Protein AF-A0A844ZZW1-F1 (afdb_monomer)

Mean predicted aligned error: 10.36 Å

Sequence (117 aa):
MEALLEGQHEVLTAKAVELALDGDTTALRLCLDRLAPPKKDSPLSLDLPLVRSAKDAVDASSMVLAAVSAGEITPDEAGRVMALLSAHNEIIEAGDHETRIAELEKRLEEQRSRRGA

pLDDT: mean 88.74, std 11.74, range [49.28, 98.38]

Radius of gyration: 27.54 Å; Cα contacts (8 Å, |Δi|>4): 54; chains: 1; bounding box: 59×50×73 Å

Secondary structure (DSSP, 8-state):
-HHHHTTTHHHHHHHHHHHHHTT-HHHHHHHHHHHS--SSSPPP---PPP--SHHHHHHHHHHHHHHHHHTSS-HHHHHHHHHHHHHHHHHHHHHHHHHHHHHHHHHHHHHHHHHH-

Foldseek 3Di:
DVVVCVPCVVVVLVVLVVCVVVPPPVSVVVVCCVPPNDPPDDDDDDPQDDDQAPVSLVVRLVSLVVCCVVVVDPPVVSVVVNVVSVVVNVVNVVVVVVVVVVVVVVVVVVVVVVVVD

Structure (mmCIF, N/CA/C/O backbone):
data_AF-A0A844ZZW1-F1
#
_entry.id   AF-A0A844ZZW1-F1
#
loop_
_atom_site.group_PDB
_atom_site.id
_atom_site.type_symbol
_atom_site.label_atom_id
_atom_site.label_alt_id
_atom_site.label_comp_id
_atom_site.label_asym_id
_atom_site.label_entity_id
_atom_site.label_seq_id
_atom_site.pdbx_PDB_ins_code
_atom_site.Cartn_x
_atom_site.Cartn_y
_atom_site.Cartn_z
_atom_site.occupancy
_atom_site.B_iso_or_equiv
_atom_site.auth_seq_id
_atom_site.auth_comp_id
_atom_site.auth_asym_id
_atom_site.auth_atom_id
_atom_site.pdbx_PDB_model_num
ATOM 1 N N . MET A 1 1 ? 15.027 36.194 -9.979 1.00 49.28 1 MET A N 1
ATOM 2 C CA . MET A 1 1 ? 15.551 34.984 -10.651 1.00 49.28 1 MET A CA 1
ATOM 3 C C . MET A 1 1 ? 14.503 34.411 -11.595 1.00 49.28 1 MET A C 1
ATOM 5 O O . MET A 1 1 ? 14.824 34.199 -12.752 1.00 49.28 1 MET A O 1
ATOM 9 N N . GLU A 1 2 ? 13.247 34.282 -11.155 1.00 52.53 2 GLU A N 1
ATOM 10 C CA . GLU A 1 2 ? 12.117 33.809 -11.980 1.00 52.53 2 GLU A CA 1
ATOM 11 C C . GLU A 1 2 ? 11.834 34.692 -13.211 1.00 52.53 2 GLU A C 1
ATOM 13 O O . GLU A 1 2 ? 11.740 34.174 -14.317 1.00 52.53 2 GLU A O 1
ATOM 18 N N . ALA A 1 3 ? 11.862 36.023 -13.073 1.00 58.75 3 ALA A N 1
ATOM 19 C CA . ALA A 1 3 ? 11.640 36.952 -14.194 1.00 58.75 3 ALA A CA 1
ATOM 20 C C . ALA A 1 3 ? 12.723 36.923 -15.303 1.00 58.75 3 ALA A C 1
ATOM 22 O O . ALA A 1 3 ? 12.503 37.458 -16.383 1.00 58.75 3 ALA A O 1
ATOM 23 N N . LEU A 1 4 ? 13.904 36.331 -15.055 1.00 61.06 4 LEU A N 1
ATOM 24 C CA . LEU A 1 4 ? 14.971 36.211 -16.067 1.00 61.06 4 LEU A CA 1
ATOM 25 C C . LEU A 1 4 ? 14.796 34.960 -16.949 1.00 61.06 4 LEU A C 1
ATOM 27 O O . LEU A 1 4 ? 15.363 34.882 -18.037 1.00 61.06 4 LEU A O 1
ATOM 31 N N . LEU A 1 5 ? 14.041 33.978 -16.449 1.00 60.97 5 LEU A N 1
ATOM 32 C CA . LEU A 1 5 ? 13.818 32.667 -17.065 1.00 60.97 5 LEU A CA 1
ATOM 33 C C . LEU A 1 5 ? 12.462 32.584 -17.779 1.00 60.97 5 LEU A C 1
ATOM 35 O O . LEU A 1 5 ? 12.212 31.654 -18.547 1.00 60.97 5 LEU A O 1
ATOM 39 N N . GLU A 1 6 ? 11.590 33.564 -17.555 1.00 59.62 6 GLU A N 1
ATOM 40 C CA . GLU A 1 6 ? 10.295 33.675 -18.213 1.00 59.62 6 GLU A CA 1
ATOM 41 C C . GLU A 1 6 ? 10.489 33.813 -19.735 1.00 59.62 6 GLU A C 1
ATOM 43 O O . GLU A 1 6 ? 11.223 34.672 -20.218 1.00 59.62 6 GLU A O 1
ATOM 48 N N . GLY A 1 7 ? 9.920 32.879 -20.502 1.00 71.00 7 GLY A N 1
ATOM 49 C CA . GLY A 1 7 ? 10.098 32.795 -21.960 1.00 71.00 7 GLY A CA 1
ATOM 50 C C . GLY A 1 7 ? 11.409 32.163 -22.463 1.00 71.00 7 GLY A C 1
ATOM 51 O O . GLY A 1 7 ? 11.487 31.826 -23.639 1.00 71.00 7 GLY A O 1
ATOM 52 N N . GLN A 1 8 ? 12.416 31.915 -21.613 1.00 80.44 8 GLN A N 1
ATOM 53 C CA . GLN A 1 8 ? 13.669 31.254 -22.040 1.00 80.44 8 GLN A CA 1
ATOM 54 C C . GLN A 1 8 ? 13.617 29.720 -22.000 1.00 80.44 8 GLN A C 1
ATOM 56 O O . GLN A 1 8 ? 14.570 29.053 -22.401 1.00 80.44 8 GLN A O 1
ATOM 61 N N . HIS A 1 9 ? 12.507 29.148 -21.534 1.00 77.94 9 HIS A N 1
ATOM 62 C CA . HIS A 1 9 ? 12.340 27.707 -21.343 1.00 77.94 9 HIS A CA 1
ATOM 63 C C . HIS A 1 9 ? 12.609 26.902 -22.619 1.00 77.94 9 HIS A C 1
ATOM 65 O O . HIS A 1 9 ? 13.357 25.927 -22.579 1.00 77.94 9 HIS A O 1
ATOM 71 N N . GLU A 1 10 ? 12.051 27.321 -23.754 1.00 80.88 10 GLU A N 1
ATOM 72 C CA . GLU A 1 10 ? 12.240 26.630 -25.034 1.00 80.88 10 GLU A CA 1
ATOM 73 C C . GLU A 1 10 ? 13.693 26.713 -25.517 1.00 80.88 10 GLU A C 1
ATOM 75 O O . GLU A 1 10 ? 14.266 25.703 -25.922 1.00 80.88 10 GLU A O 1
ATOM 80 N N . VAL A 1 11 ? 14.320 27.888 -25.400 1.00 88.44 11 VAL A N 1
ATOM 81 C CA . VAL A 1 11 ? 15.707 28.122 -25.838 1.00 88.44 11 VAL A CA 1
ATOM 82 C C . VAL A 1 11 ? 16.698 27.317 -24.997 1.00 88.44 11 VAL A C 1
ATOM 84 O O . VAL A 1 11 ? 17.585 26.659 -25.539 1.00 88.44 11 VAL A O 1
ATOM 87 N N . LEU A 1 12 ? 16.529 27.318 -23.673 1.00 88.19 12 LEU A N 1
ATOM 88 C CA . LEU 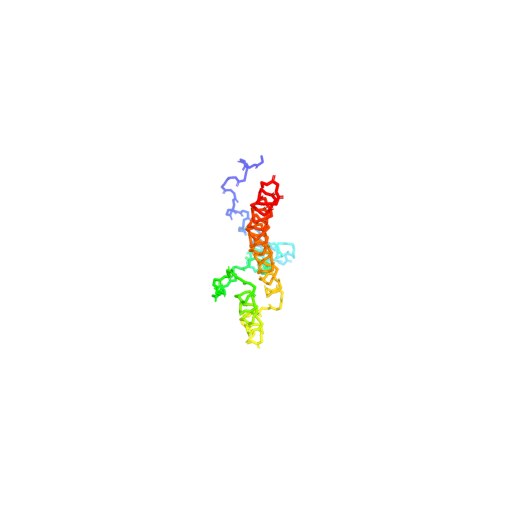A 1 12 ? 17.371 26.542 -22.762 1.00 88.19 12 LEU A CA 1
ATOM 89 C C . LEU A 1 12 ? 17.172 25.035 -22.957 1.00 88.19 12 LEU A C 1
ATOM 91 O O . LEU A 1 12 ? 18.146 24.285 -22.933 1.00 88.19 12 LEU A O 1
ATOM 95 N N . THR A 1 13 ? 15.934 24.596 -23.208 1.00 85.88 13 THR A N 1
ATOM 96 C CA . THR A 1 13 ? 15.632 23.186 -23.497 1.00 85.88 13 THR A CA 1
ATOM 97 C C . THR A 1 13 ? 16.288 22.745 -24.803 1.00 85.88 13 THR A C 1
ATOM 99 O O . THR A 1 13 ? 16.963 21.719 -24.825 1.00 85.88 13 THR A O 1
ATOM 102 N N . ALA A 1 14 ? 16.162 23.534 -25.874 1.00 89.12 14 ALA A N 1
ATOM 103 C CA . ALA A 1 14 ? 16.804 23.239 -27.152 1.00 89.12 14 ALA A CA 1
ATOM 104 C C . ALA A 1 14 ? 18.332 23.164 -27.012 1.00 89.12 14 ALA A C 1
ATOM 106 O O . ALA A 1 14 ? 18.949 22.228 -27.522 1.00 89.12 14 ALA A O 1
ATOM 107 N N . LYS A 1 15 ? 18.940 24.092 -26.257 1.00 92.31 15 LYS A N 1
ATOM 108 C CA . LYS A 1 15 ? 20.390 24.085 -26.044 1.00 92.31 15 LYS A CA 1
ATOM 109 C C . LYS A 1 15 ? 20.863 22.885 -25.223 1.00 92.31 15 LYS A C 1
ATOM 111 O O . LYS A 1 15 ? 21.909 22.319 -25.526 1.00 92.31 15 LYS A O 1
ATOM 116 N N . ALA A 1 16 ? 20.101 22.479 -24.209 1.00 90.25 16 ALA A N 1
ATOM 117 C CA . ALA A 1 16 ? 20.404 21.281 -23.430 1.00 90.25 16 ALA A CA 1
ATOM 118 C C . ALA A 1 16 ? 20.353 20.010 -24.294 1.00 90.25 16 ALA A C 1
ATOM 120 O O . ALA A 1 16 ? 21.228 19.157 -24.168 1.00 90.25 16 ALA A O 1
ATOM 121 N N . VAL A 1 17 ? 19.381 19.905 -25.209 1.00 91.62 17 VAL A N 1
ATOM 122 C CA . VAL A 1 17 ? 19.282 18.776 -26.150 1.00 91.62 17 VAL A CA 1
ATOM 123 C C . VAL A 1 17 ? 20.465 18.747 -27.118 1.00 91.62 17 VAL A C 1
ATOM 125 O O . VAL A 1 17 ? 21.042 17.684 -27.320 1.00 91.62 17 VAL A O 1
ATOM 128 N N . GLU A 1 18 ? 20.857 19.889 -27.685 1.00 95.12 18 GLU A N 1
ATOM 129 C CA . GLU A 1 18 ? 22.031 19.990 -28.568 1.00 95.12 18 GLU A CA 1
ATOM 130 C C . GLU A 1 18 ? 23.302 19.492 -27.864 1.00 95.12 18 GLU A C 1
ATOM 132 O O . GLU A 1 18 ? 23.963 18.582 -28.354 1.00 95.12 18 GLU A O 1
ATOM 137 N N . LEU A 1 19 ? 23.588 20.015 -26.667 1.00 94.81 19 LEU A N 1
ATOM 138 C CA . LEU A 1 19 ? 24.753 19.606 -25.876 1.00 94.81 19 LEU A CA 1
ATOM 139 C C . LEU A 1 19 ? 24.722 18.111 -25.534 1.00 94.81 19 LEU A C 1
ATOM 141 O O . LEU A 1 19 ? 25.753 17.441 -25.579 1.00 94.81 19 LEU A O 1
ATOM 145 N N . ALA A 1 20 ? 23.541 17.575 -25.216 1.00 93.25 20 ALA A N 1
ATOM 146 C CA . ALA A 1 20 ? 23.371 16.153 -24.951 1.00 93.25 20 ALA A CA 1
ATOM 147 C C . ALA A 1 20 ? 23.688 15.294 -26.189 1.00 93.25 20 ALA A C 1
ATOM 1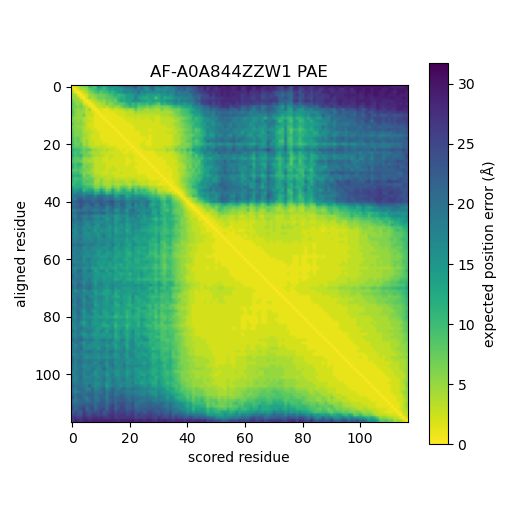49 O O . ALA A 1 20 ? 24.372 14.276 -26.073 1.00 93.25 20 ALA A O 1
ATOM 150 N N . LEU A 1 21 ? 23.224 15.705 -27.373 1.00 94.12 21 LEU A N 1
ATOM 151 C CA . LEU A 1 21 ? 23.493 15.009 -28.635 1.00 94.12 21 LEU A CA 1
ATOM 152 C C . LEU A 1 21 ? 24.971 15.085 -29.046 1.00 94.12 21 LEU A C 1
ATOM 154 O O . LEU A 1 21 ? 25.483 14.123 -29.617 1.00 94.12 21 LEU A O 1
ATOM 158 N N . ASP A 1 22 ? 25.666 16.163 -28.680 1.00 96.25 22 ASP A N 1
ATOM 159 C CA . ASP A 1 22 ? 27.114 16.329 -28.870 1.00 96.25 22 ASP A CA 1
ATOM 160 C C . ASP A 1 22 ? 27.964 15.555 -27.839 1.00 96.25 22 ASP A C 1
ATOM 162 O O . ASP A 1 22 ? 29.197 15.590 -27.879 1.00 96.25 22 ASP A O 1
ATOM 166 N N . GLY A 1 23 ? 27.327 14.809 -26.929 1.00 91.94 23 GLY A N 1
ATOM 167 C CA . GLY A 1 23 ? 27.994 13.899 -25.996 1.00 91.94 23 GLY A CA 1
ATOM 168 C C . GLY A 1 23 ? 28.269 14.475 -24.607 1.00 91.94 23 GLY A C 1
ATOM 169 O O . GLY A 1 23 ? 28.986 13.846 -23.823 1.00 91.94 23 GLY A O 1
ATOM 170 N N . ASP A 1 24 ? 2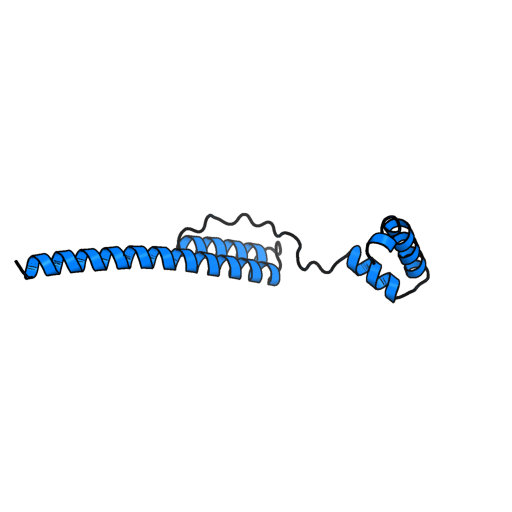7.695 15.630 -24.254 1.00 96.94 24 ASP A N 1
ATOM 171 C CA . ASP A 1 24 ? 27.734 16.122 -22.876 1.00 96.94 24 ASP A CA 1
ATOM 172 C C . ASP A 1 24 ? 26.919 15.188 -21.967 1.00 96.94 24 ASP A C 1
ATOM 174 O O . ASP A 1 24 ? 25.686 15.151 -21.981 1.00 96.94 24 ASP A O 1
ATOM 178 N N . THR A 1 25 ? 27.628 14.420 -21.141 1.00 93.62 25 THR A N 1
ATOM 179 C CA . THR A 1 25 ? 27.033 13.437 -20.223 1.00 93.62 25 THR A CA 1
ATOM 180 C C . THR A 1 25 ? 26.162 14.069 -19.134 1.00 93.62 25 THR A C 1
ATOM 182 O O . THR A 1 25 ? 25.225 13.429 -18.650 1.00 93.62 25 THR A O 1
ATOM 185 N N . THR A 1 26 ? 26.418 15.327 -18.763 1.00 93.94 26 THR A N 1
ATOM 186 C CA . THR A 1 26 ? 25.592 16.064 -17.800 1.00 93.94 26 THR A CA 1
ATOM 187 C C . THR A 1 26 ? 24.273 16.466 -18.439 1.00 93.94 26 THR A C 1
ATOM 189 O O . THR A 1 26 ? 23.219 16.235 -17.841 1.00 93.94 26 THR A O 1
ATOM 192 N N . ALA A 1 27 ? 24.320 17.00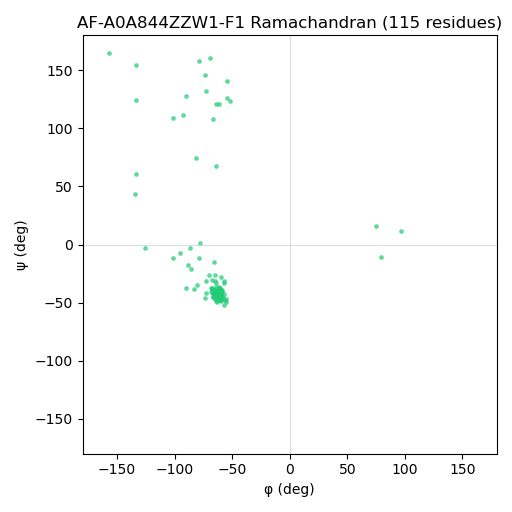7 -19.658 1.00 92.94 27 ALA A N 1
ATOM 193 C CA . ALA A 1 27 ? 23.127 17.345 -20.426 1.00 92.94 27 ALA A CA 1
ATOM 194 C C . ALA A 1 27 ? 22.299 16.089 -20.759 1.00 92.94 27 ALA A C 1
ATOM 196 O O . ALA A 1 27 ? 21.087 16.086 -20.547 1.00 92.94 27 ALA A O 1
ATOM 197 N N . LEU A 1 28 ? 22.951 14.988 -21.159 1.00 90.69 28 LEU A N 1
ATOM 198 C CA . LEU A 1 28 ? 22.311 13.684 -21.380 1.00 90.69 28 LEU A CA 1
ATOM 199 C C . LEU A 1 28 ? 21.556 13.197 -20.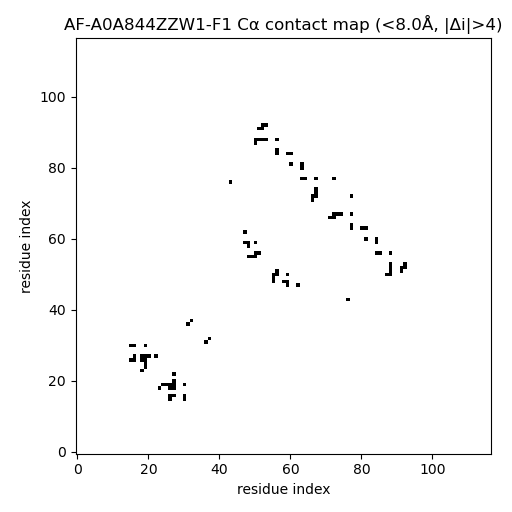145 1.00 90.69 28 LEU A C 1
ATOM 201 O O . LEU A 1 28 ? 20.390 12.823 -20.253 1.00 90.69 28 LEU A O 1
ATOM 205 N N . ARG A 1 29 ? 22.189 13.226 -18.966 1.00 88.44 29 ARG A N 1
ATOM 206 C CA . ARG A 1 29 ? 21.534 12.830 -17.712 1.00 88.44 29 ARG A CA 1
ATOM 207 C C . ARG A 1 29 ? 20.309 13.698 -17.419 1.00 88.44 29 ARG A C 1
ATOM 209 O O . ARG A 1 29 ? 19.258 13.155 -17.114 1.00 88.44 29 ARG A O 1
ATOM 216 N N . LEU A 1 30 ? 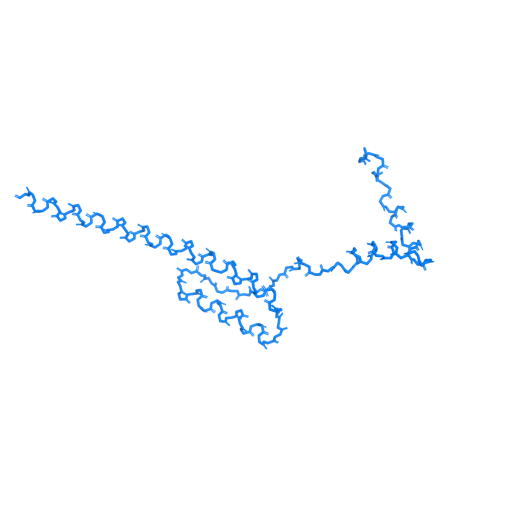20.424 15.017 -17.578 1.00 87.75 30 LEU A N 1
ATOM 217 C CA . LEU A 1 30 ? 19.316 15.965 -17.393 1.00 87.75 30 LEU A CA 1
ATOM 218 C C . LEU A 1 30 ? 18.136 15.674 -18.332 1.00 87.75 30 LEU A C 1
ATOM 220 O O . LEU A 1 30 ? 16.982 15.672 -17.902 1.00 87.75 30 LEU A O 1
ATOM 224 N N . CYS A 1 31 ? 18.417 15.395 -19.607 1.00 87.56 31 CYS A N 1
ATOM 225 C CA . CYS A 1 31 ? 17.400 15.011 -20.581 1.00 87.56 31 CYS A CA 1
ATOM 226 C C . CYS A 1 31 ? 16.758 13.658 -20.232 1.00 87.56 31 CYS A C 1
ATOM 228 O O . CYS A 1 31 ? 15.534 13.542 -20.280 1.00 87.56 31 CYS A O 1
ATOM 230 N N . LEU A 1 32 ? 17.548 12.651 -19.847 1.00 85.75 32 LEU A N 1
ATOM 231 C CA . LEU A 1 32 ? 17.050 11.322 -19.473 1.00 85.75 32 LEU A CA 1
ATOM 232 C C . LEU A 1 32 ? 16.210 11.351 -18.193 1.00 85.75 32 LEU A C 1
ATOM 234 O O . LEU A 1 32 ? 15.139 10.753 -18.176 1.00 85.75 32 LEU A O 1
ATOM 238 N N . ASP A 1 33 ? 16.620 12.107 -17.176 1.00 83.88 33 ASP A N 1
ATOM 239 C CA . ASP A 1 33 ? 15.849 12.291 -15.941 1.00 83.88 33 ASP A CA 1
ATOM 240 C C . ASP A 1 33 ? 14.470 12.919 -16.215 1.00 83.88 33 ASP A C 1
ATOM 242 O O . ASP A 1 33 ? 13.519 12.680 -15.472 1.00 83.88 33 ASP A O 1
ATOM 246 N N . ARG A 1 34 ? 14.328 13.708 -17.292 1.00 80.31 34 ARG A N 1
ATOM 247 C CA . ARG A 1 34 ? 13.052 14.328 -17.683 1.00 80.31 34 ARG A CA 1
ATOM 248 C C . ARG A 1 34 ? 12.209 13.465 -18.624 1.00 80.31 34 ARG A C 1
ATOM 250 O O . ARG A 1 34 ? 10.985 13.484 -18.500 1.00 80.31 34 ARG A O 1
ATOM 257 N N . LEU A 1 35 ? 12.844 12.757 -19.560 1.00 77.81 35 LEU A N 1
ATOM 258 C CA . LEU A 1 35 ? 12.191 11.931 -20.588 1.00 77.81 35 LEU A CA 1
ATOM 259 C C . LEU A 1 35 ? 11.816 10.536 -20.078 1.00 77.81 35 LEU A C 1
ATOM 261 O O . LEU A 1 35 ? 10.763 10.009 -20.424 1.00 77.81 35 LEU A O 1
ATOM 265 N N . ALA A 1 36 ? 12.679 9.945 -19.259 1.00 72.19 36 ALA A N 1
ATOM 266 C CA . ALA A 1 36 ? 12.510 8.6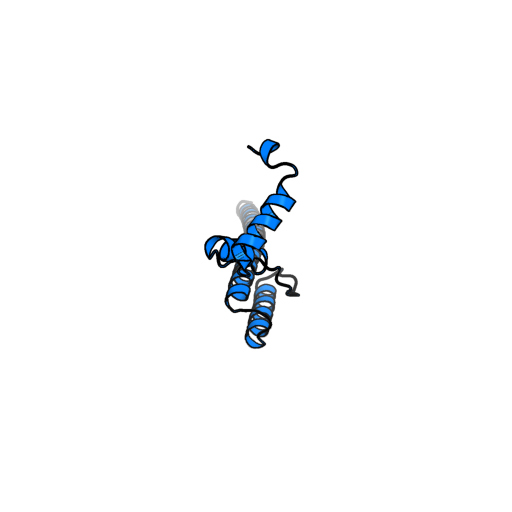37 -18.647 1.00 72.19 36 ALA A CA 1
ATOM 267 C C . ALA A 1 36 ? 12.850 8.732 -17.151 1.00 72.19 36 ALA A C 1
ATOM 269 O O . ALA A 1 36 ? 13.788 8.071 -16.694 1.00 72.19 36 ALA A O 1
ATOM 270 N N . PRO A 1 37 ? 12.114 9.564 -16.380 1.00 67.12 37 PRO A N 1
ATOM 271 C CA . PRO A 1 37 ? 12.336 9.651 -14.948 1.00 67.12 37 PRO A CA 1
ATOM 272 C C . PRO A 1 37 ? 12.243 8.246 -14.346 1.00 67.12 37 PRO A C 1
ATOM 274 O O . PRO A 1 37 ? 11.371 7.465 -14.753 1.00 67.12 37 PRO A O 1
ATOM 277 N N . PRO A 1 38 ? 13.095 7.900 -13.365 1.00 64.62 38 PRO A N 1
ATOM 278 C CA . PRO A 1 38 ? 12.891 6.680 -12.601 1.00 64.62 38 PRO A CA 1
ATOM 279 C C . PRO A 1 38 ? 11.453 6.699 -12.074 1.00 64.62 38 PRO A C 1
ATOM 281 O O . PRO A 1 38 ? 11.055 7.677 -11.439 1.00 64.62 38 PRO A O 1
ATOM 284 N N . LYS A 1 39 ? 10.671 5.658 -12.400 1.00 64.06 39 LYS A N 1
ATOM 285 C CA . LYS A 1 39 ? 9.238 5.514 -12.083 1.00 64.06 39 LYS A CA 1
ATOM 286 C C . LYS A 1 39 ? 9.009 5.437 -10.568 1.00 64.06 39 LYS A C 1
ATOM 288 O O . LYS A 1 39 ? 8.661 4.389 -10.041 1.00 64.06 39 LYS A O 1
ATOM 293 N N . LYS A 1 40 ? 9.254 6.527 -9.851 1.00 58.25 40 LYS A N 1
ATOM 294 C CA . LYS A 1 40 ? 9.050 6.593 -8.405 1.00 58.25 40 LYS A CA 1
ATOM 295 C C . LYS A 1 40 ? 7.580 6.837 -8.067 1.00 58.25 40 LYS A C 1
ATOM 297 O O . LYS A 1 40 ? 7.088 6.215 -7.141 1.00 58.25 40 LYS A O 1
ATOM 302 N N . ASP A 1 41 ? 6.875 7.617 -8.889 1.00 62.06 41 ASP A N 1
ATOM 303 C CA . ASP A 1 41 ? 5.498 8.062 -8.618 1.00 62.06 41 ASP A CA 1
ATOM 304 C C . ASP A 1 41 ? 4.570 7.912 -9.836 1.00 62.06 41 ASP A C 1
ATOM 306 O O . ASP A 1 41 ? 3.809 8.815 -10.183 1.00 62.06 41 ASP A O 1
ATOM 310 N N . SER A 1 42 ? 4.643 6.786 -10.553 1.00 67.06 42 SER A N 1
ATOM 311 C CA . SER A 1 42 ? 3.592 6.488 -11.536 1.00 67.06 42 SER A CA 1
ATOM 312 C C . SER A 1 42 ? 2.309 6.087 -10.796 1.00 67.06 42 SER A C 1
ATOM 314 O O . SER A 1 42 ? 2.392 5.247 -9.898 1.00 67.06 42 SER A O 1
ATOM 316 N N . PRO A 1 43 ? 1.137 6.656 -11.144 1.00 71.81 43 PRO A N 1
ATOM 317 C CA . PRO A 1 43 ? -0.130 6.227 -10.569 1.00 71.81 43 PRO A CA 1
ATOM 318 C C . PRO A 1 43 ? -0.322 4.723 -10.758 1.00 71.81 43 PRO A C 1
ATOM 320 O O . PRO A 1 43 ? -0.236 4.213 -11.876 1.00 71.81 43 PRO A O 1
ATOM 323 N 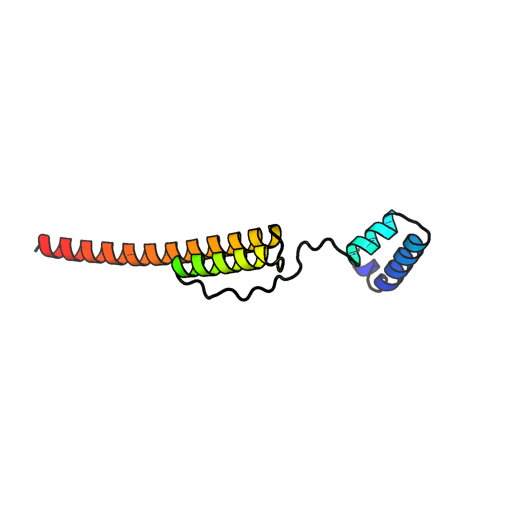N . LEU A 1 44 ? -0.571 4.029 -9.653 1.00 82.31 44 LEU A N 1
ATOM 324 C CA . LEU A 1 44 ? -0.888 2.610 -9.642 1.00 82.31 44 LEU A CA 1
ATOM 325 C C . LEU A 1 44 ? -2.405 2.446 -9.746 1.00 82.31 44 LEU A C 1
ATOM 327 O O . LEU A 1 44 ? -3.135 3.035 -8.950 1.00 82.31 44 LEU A O 1
ATOM 331 N N . SER A 1 45 ? -2.874 1.639 -10.697 1.00 84.81 45 SER A N 1
ATOM 332 C CA . SER A 1 45 ? -4.298 1.312 -10.819 1.00 84.81 45 SER A CA 1
ATOM 333 C C . SER A 1 45 ? -4.554 -0.068 -10.232 1.00 84.81 45 SER A C 1
ATOM 335 O O . SER A 1 45 ? -4.144 -1.070 -10.810 1.00 84.81 45 SER A O 1
ATOM 337 N N . LEU A 1 46 ? -5.228 -0.112 -9.086 1.00 87.25 46 LEU A N 1
ATOM 338 C CA . LEU A 1 46 ? -5.724 -1.338 -8.469 1.00 87.25 46 LEU A CA 1
ATOM 339 C C . LEU A 1 46 ? -7.170 -1.118 -8.037 1.00 87.25 46 LEU A C 1
ATOM 341 O O . LEU A 1 46 ? -7.450 -0.214 -7.249 1.00 87.25 46 LEU A O 1
ATOM 345 N N . ASP A 1 47 ? -8.068 -1.975 -8.512 1.00 89.81 47 ASP A N 1
ATOM 346 C CA . ASP A 1 47 ? -9.474 -1.964 -8.112 1.00 89.81 47 ASP A CA 1
ATOM 347 C C . ASP A 1 47 ? -9.634 -2.689 -6.773 1.00 89.81 47 ASP A C 1
ATOM 349 O O . ASP A 1 47 ? -10.064 -3.839 -6.702 1.00 89.81 47 ASP A O 1
ATOM 353 N N . LEU A 1 48 ? -9.220 -2.027 -5.693 1.00 90.81 48 LEU A N 1
ATOM 354 C CA . LEU A 1 48 ? -9.337 -2.574 -4.344 1.00 90.81 48 LEU A CA 1
ATOM 355 C C . LEU A 1 48 ? -10.793 -2.539 -3.852 1.00 90.81 48 LEU A C 1
ATOM 357 O O . LEU A 1 48 ? -11.533 -1.596 -4.153 1.00 90.81 48 LEU A O 1
ATOM 361 N N . PRO A 1 49 ? -11.216 -3.534 -3.053 1.00 90.81 49 PRO A N 1
ATOM 362 C CA . PRO A 1 49 ? -12.539 -3.534 -2.457 1.00 90.81 49 PRO A CA 1
ATOM 363 C C . PRO A 1 49 ? -12.644 -2.437 -1.391 1.00 90.81 49 PRO A C 1
ATOM 365 O O . PRO A 1 49 ? -11.650 -1.958 -0.843 1.00 90.81 49 PRO A O 1
ATOM 368 N N . LEU A 1 50 ? -13.878 -2.055 -1.060 1.00 92.75 50 LEU A N 1
ATOM 369 C CA . LEU A 1 50 ? -14.128 -1.159 0.065 1.00 92.75 50 LEU A CA 1
ATOM 370 C C . LEU A 1 50 ? -13.711 -1.839 1.369 1.00 92.75 50 LEU A C 1
ATOM 372 O O . LEU A 1 50 ? -14.278 -2.863 1.738 1.00 92.75 50 LEU A O 1
ATOM 376 N N . VAL A 1 51 ? -12.785 -1.222 2.096 1.00 95.25 51 VAL A N 1
ATOM 377 C CA . VAL A 1 51 ? -12.342 -1.714 3.400 1.00 95.25 51 VAL A CA 1
ATOM 378 C C . VAL A 1 51 ? -13.177 -1.053 4.492 1.00 95.25 51 VAL A C 1
ATOM 380 O O . VAL A 1 51 ? -13.090 0.161 4.690 1.00 95.25 51 VAL A O 1
ATOM 383 N N . ARG A 1 52 ? -14.029 -1.834 5.166 1.00 94.19 52 ARG A N 1
ATOM 384 C CA . ARG A 1 52 ? -14.889 -1.393 6.283 1.00 94.19 52 ARG A CA 1
ATOM 385 C C . ARG A 1 52 ? -14.714 -2.246 7.538 1.00 94.19 52 ARG A C 1
ATOM 387 O O . ARG A 1 52 ? -15.343 -1.975 8.556 1.00 94.19 52 ARG A O 1
ATOM 394 N N . SER A 1 53 ? -13.892 -3.282 7.455 1.00 92.88 53 SER A N 1
ATOM 395 C CA . SER A 1 53 ? -13.620 -4.230 8.522 1.00 92.88 53 SER A CA 1
ATOM 396 C C . SER A 1 53 ? -12.270 -4.907 8.299 1.00 92.88 53 SER A C 1
ATOM 398 O O . SER A 1 53 ? -11.756 -4.932 7.177 1.00 92.88 53 SER A O 1
ATOM 400 N N . ALA A 1 54 ? -11.755 -5.556 9.344 1.00 91.44 54 ALA A N 1
ATOM 401 C CA . ALA A 1 54 ? -10.553 -6.382 9.252 1.00 91.44 54 ALA A CA 1
ATOM 402 C C . ALA A 1 54 ? -10.682 -7.501 8.203 1.00 91.44 54 ALA A C 1
ATOM 404 O O . ALA A 1 54 ? -9.710 -7.851 7.538 1.00 91.44 54 ALA A O 1
ATOM 405 N N . LYS A 1 55 ? -11.891 -8.046 8.004 1.00 93.44 55 LYS A N 1
ATOM 406 C CA . LYS A 1 55 ? -12.136 -9.044 6.957 1.00 93.44 55 LYS A CA 1
ATOM 407 C C . LYS A 1 55 ? -11.928 -8.446 5.565 1.00 93.44 55 LYS A C 1
ATOM 409 O O . LYS A 1 55 ? -11.237 -9.046 4.749 1.00 93.44 55 LYS A O 1
ATOM 414 N N . ASP A 1 56 ? -12.468 -7.256 5.323 1.00 95.38 56 ASP A N 1
ATOM 415 C CA . ASP A 1 56 ? -12.305 -6.581 4.034 1.00 95.38 56 ASP A CA 1
ATOM 416 C C . ASP A 1 56 ? -10.830 -6.227 3.775 1.00 95.38 56 ASP A C 1
ATOM 418 O O . ASP A 1 56 ? -10.371 -6.281 2.636 1.00 95.38 56 ASP A O 1
ATOM 422 N N . ALA A 1 57 ? -10.065 -5.908 4.827 1.00 94.94 57 ALA A N 1
ATOM 423 C CA . ALA A 1 57 ? -8.625 -5.674 4.723 1.00 94.94 57 ALA A CA 1
ATOM 424 C C . ALA A 1 57 ? -7.865 -6.946 4.303 1.00 94.94 57 ALA A C 1
ATOM 426 O O . ALA A 1 57 ? -6.967 -6.878 3.462 1.00 94.94 57 ALA A O 1
ATOM 427 N N . VAL A 1 58 ? -8.252 -8.117 4.826 1.00 95.31 58 VAL A N 1
ATOM 428 C CA . VAL A 1 58 ? -7.702 -9.414 4.390 1.00 95.31 58 VAL A CA 1
ATOM 429 C C . VAL A 1 58 ? -8.028 -9.679 2.919 1.00 95.31 58 VAL A C 1
ATOM 431 O O . VAL A 1 58 ? -7.129 -10.047 2.156 1.00 95.31 58 VAL A O 1
ATOM 434 N N . ASP A 1 59 ? -9.269 -9.437 2.496 1.00 95.94 59 ASP A N 1
ATOM 435 C CA . ASP A 1 59 ? -9.689 -9.619 1.102 1.00 95.94 59 ASP A CA 1
ATOM 436 C C . ASP A 1 59 ? -8.908 -8.678 0.161 1.00 95.94 59 ASP A C 1
ATOM 438 O O . ASP A 1 59 ? -8.349 -9.122 -0.846 1.00 95.94 59 ASP A O 1
ATOM 442 N N . ALA A 1 60 ? -8.755 -7.402 0.537 1.00 96.88 60 ALA A N 1
ATOM 443 C CA . ALA A 1 60 ? -7.945 -6.431 -0.200 1.00 96.88 60 ALA A CA 1
ATOM 444 C C . ALA A 1 60 ? -6.467 -6.851 -0.288 1.00 96.88 60 ALA A C 1
ATOM 446 O O . ALA A 1 60 ? -5.873 -6.819 -1.366 1.00 96.88 60 ALA A O 1
ATOM 447 N N . SER A 1 61 ? -5.872 -7.297 0.824 1.00 96.81 61 SER A N 1
ATOM 448 C CA . SER A 1 61 ? -4.476 -7.753 0.850 1.00 96.81 61 SER A CA 1
ATOM 449 C C . SER A 1 61 ? -4.249 -8.968 -0.059 1.00 96.81 61 SER A C 1
ATOM 451 O O . SER A 1 61 ? -3.241 -9.048 -0.762 1.00 96.81 61 SER A O 1
ATOM 453 N N . SER A 1 62 ? -5.222 -9.880 -0.125 1.00 96.88 62 SER A N 1
ATOM 454 C CA . SER A 1 62 ? -5.166 -11.058 -0.994 1.00 96.88 62 SER A CA 1
ATOM 455 C C . SER A 1 62 ? -5.161 -10.665 -2.473 1.00 96.88 62 SER A C 1
ATOM 457 O O . SER A 1 62 ? -4.402 -11.238 -3.256 1.00 96.88 62 SER A O 1
ATOM 459 N N . MET A 1 63 ? -5.939 -9.645 -2.854 1.00 96.94 63 MET A N 1
ATOM 460 C CA . MET A 1 63 ? -5.923 -9.094 -4.214 1.00 96.94 63 MET A CA 1
ATOM 461 C C . MET A 1 63 ? -4.573 -8.465 -4.568 1.00 96.94 63 MET A C 1
ATOM 463 O O . MET A 1 63 ? -4.058 -8.700 -5.659 1.00 96.94 63 MET A O 1
ATOM 467 N N . VAL A 1 64 ? -3.956 -7.731 -3.637 1.00 97.12 64 VAL A N 1
ATOM 468 C CA . VAL A 1 64 ? -2.615 -7.158 -3.844 1.00 97.12 64 VAL A CA 1
ATOM 469 C C . VAL A 1 64 ? -1.576 -8.263 -4.062 1.00 97.12 64 VAL A C 1
ATOM 471 O O . VAL A 1 64 ? -0.779 -8.187 -4.995 1.00 97.12 64 VAL A O 1
ATOM 474 N N . LEU A 1 65 ? -1.599 -9.325 -3.251 1.00 97.69 65 LEU A N 1
ATOM 475 C CA . LEU A 1 65 ? -0.682 -10.463 -3.403 1.00 97.69 65 LEU A CA 1
ATOM 476 C C . LEU A 1 65 ? -0.889 -11.211 -4.728 1.00 97.69 65 LEU A C 1
ATOM 478 O O . LEU A 1 65 ? 0.084 -11.658 -5.345 1.00 97.69 65 LEU A O 1
ATOM 482 N N . ALA A 1 66 ? -2.137 -11.331 -5.183 1.00 97.06 66 ALA A N 1
ATOM 483 C CA . ALA A 1 66 ? -2.456 -11.922 -6.476 1.00 97.06 66 ALA A CA 1
ATOM 484 C C . ALA A 1 66 ? -1.887 -11.085 -7.634 1.00 97.06 66 ALA A C 1
ATOM 486 O O . ALA A 1 66 ? -1.229 -11.648 -8.508 1.00 97.06 66 ALA A O 1
ATOM 487 N N . ALA A 1 67 ? -2.043 -9.757 -7.595 1.00 96.06 67 ALA A N 1
ATOM 488 C CA . ALA A 1 67 ? -1.493 -8.849 -8.604 1.00 96.06 67 ALA A CA 1
ATOM 489 C C . ALA A 1 67 ? 0.045 -8.920 -8.679 1.00 96.06 67 ALA A C 1
ATOM 491 O O . ALA A 1 67 ? 0.617 -8.947 -9.771 1.00 96.06 67 ALA A O 1
ATOM 492 N N . VAL A 1 68 ? 0.729 -9.038 -7.530 1.00 96.62 68 VAL A N 1
ATOM 493 C CA . VAL A 1 68 ? 2.188 -9.276 -7.490 1.00 96.62 68 VAL A CA 1
ATOM 494 C C . VAL A 1 68 ? 2.541 -10.611 -8.137 1.00 96.62 68 VAL A C 1
ATOM 496 O O . VAL A 1 68 ? 3.462 -10.689 -8.946 1.00 96.62 68 VAL A O 1
ATOM 499 N N . SER A 1 69 ? 1.805 -11.669 -7.795 1.00 97.31 69 SER A N 1
ATOM 500 C CA . SER A 1 69 ? 2.058 -13.020 -8.310 1.00 97.31 69 SER A CA 1
ATOM 501 C C . SER A 1 69 ? 1.823 -13.119 -9.821 1.00 97.31 69 SER A C 1
ATOM 503 O O . SER A 1 69 ? 2.506 -13.884 -10.499 1.00 97.31 69 SER A O 1
ATOM 505 N N . ALA A 1 70 ? 0.886 -12.329 -10.349 1.00 96.62 70 ALA A N 1
ATOM 506 C CA . ALA A 1 70 ? 0.614 -12.196 -11.777 1.00 96.62 70 ALA A CA 1
ATOM 507 C C . ALA A 1 70 ? 1.624 -11.290 -12.512 1.00 96.62 70 ALA A C 1
ATOM 509 O O . ALA A 1 70 ? 1.652 -11.279 -13.741 1.00 96.62 70 ALA A O 1
ATOM 510 N N . GLY A 1 71 ? 2.466 -10.548 -11.782 1.00 93.44 71 GLY A N 1
ATOM 511 C CA . GLY A 1 71 ? 3.419 -9.593 -12.350 1.00 93.44 71 GLY A CA 1
ATOM 512 C C . GLY A 1 71 ? 2.780 -8.293 -12.849 1.00 93.44 71 GLY A C 1
ATOM 513 O O . GLY A 1 71 ? 3.416 -7.558 -13.601 1.00 93.44 71 GLY A O 1
ATOM 514 N N . GLU A 1 72 ? 1.539 -8.007 -12.449 1.00 93.56 72 GLU A N 1
ATOM 515 C CA . GLU A 1 72 ? 0.822 -6.775 -12.807 1.00 93.56 72 GLU A CA 1
ATOM 516 C C . GLU A 1 72 ? 1.379 -5.561 -12.061 1.00 93.56 72 GLU A C 1
ATOM 518 O O . GLU A 1 72 ? 1.386 -4.449 -12.588 1.00 93.56 72 GLU A O 1
ATOM 523 N N . ILE A 1 73 ? 1.878 -5.792 -10.844 1.00 92.56 73 ILE A N 1
ATOM 524 C CA . ILE A 1 73 ? 2.523 -4.790 -9.998 1.00 92.56 73 ILE A CA 1
ATOM 525 C C . ILE A 1 73 ? 3.822 -5.350 -9.418 1.00 92.56 73 ILE A C 1
ATOM 527 O O . ILE A 1 73 ? 3.991 -6.558 -9.234 1.00 92.56 73 ILE A O 1
ATOM 531 N N . THR A 1 74 ? 4.751 -4.463 -9.094 1.00 91.88 74 THR A N 1
ATOM 532 C CA . THR A 1 74 ? 6.013 -4.814 -8.442 1.00 91.88 74 THR A CA 1
ATOM 533 C C . THR A 1 74 ? 5.828 -5.052 -6.936 1.00 91.88 74 THR A C 1
ATOM 535 O O . THR A 1 74 ? 4.909 -4.503 -6.322 1.00 91.88 74 THR A O 1
ATOM 538 N N . PRO A 1 75 ? 6.736 -5.805 -6.283 1.00 94.31 75 PRO A N 1
ATOM 539 C CA . PRO A 1 75 ? 6.726 -5.947 -4.825 1.00 94.31 75 PRO A CA 1
ATOM 540 C C . PRO A 1 75 ? 6.822 -4.611 -4.069 1.00 94.31 75 PRO A C 1
ATOM 542 O O . PRO A 1 75 ? 6.259 -4.469 -2.987 1.00 94.31 75 PRO A O 1
ATOM 545 N N . ASP A 1 76 ? 7.514 -3.626 -4.642 1.00 92.25 76 ASP A N 1
ATOM 546 C CA . ASP A 1 76 ? 7.676 -2.289 -4.062 1.00 92.25 76 ASP A CA 1
ATOM 547 C C . ASP A 1 76 ? 6.376 -1.462 -4.150 1.00 92.25 76 ASP A C 1
ATOM 549 O O . ASP A 1 76 ? 5.957 -0.841 -3.172 1.00 92.25 76 ASP A O 1
ATOM 553 N N . GLU A 1 77 ? 5.670 -1.523 -5.286 1.00 92.00 77 GLU A N 1
ATOM 554 C CA . GLU A 1 77 ? 4.317 -0.957 -5.430 1.00 92.00 77 GLU A CA 1
ATOM 555 C C . GLU A 1 77 ? 3.329 -1.607 -4.460 1.00 92.00 77 GLU A C 1
ATOM 557 O O . GLU A 1 77 ? 2.595 -0.906 -3.762 1.00 92.00 77 GLU A O 1
ATOM 562 N N . ALA A 1 78 ? 3.353 -2.936 -4.354 1.00 95.06 78 ALA A N 1
ATOM 563 C CA . ALA A 1 78 ? 2.519 -3.669 -3.411 1.00 95.06 78 ALA A CA 1
ATOM 564 C C . ALA A 1 78 ? 2.804 -3.278 -1.957 1.00 95.06 78 ALA A C 1
ATOM 566 O O . ALA A 1 78 ? 1.868 -3.085 -1.185 1.00 95.06 78 ALA A O 1
ATOM 567 N N . GLY A 1 79 ? 4.076 -3.096 -1.589 1.00 95.31 79 GLY A N 1
ATOM 568 C CA . GLY A 1 79 ? 4.464 -2.624 -0.260 1.00 95.31 79 GLY A CA 1
ATOM 569 C C . GLY A 1 79 ? 3.837 -1.272 0.090 1.00 95.31 79 GLY A C 1
ATOM 570 O O . GLY A 1 79 ? 3.300 -1.109 1.186 1.00 95.31 79 GLY A O 1
ATOM 571 N N . ARG A 1 80 ? 3.821 -0.324 -0.859 1.00 93.06 80 ARG A N 1
ATOM 572 C CA . ARG A 1 80 ? 3.153 0.977 -0.671 1.00 93.06 80 ARG A CA 1
ATOM 573 C C . ARG A 1 80 ? 1.647 0.833 -0.469 1.00 93.06 80 ARG A C 1
ATOM 575 O O . ARG A 1 80 ? 1.092 1.473 0.419 1.00 93.06 80 ARG A O 1
ATOM 582 N N . VAL A 1 81 ? 0.989 -0.017 -1.254 1.00 94.50 81 VAL A N 1
ATOM 583 C CA . VAL A 1 81 ? -0.460 -0.255 -1.137 1.00 94.50 81 VAL A CA 1
ATOM 584 C C . VAL A 1 81 ? -0.809 -0.928 0.186 1.00 94.50 81 VAL A C 1
ATOM 586 O O . VAL A 1 81 ? -1.735 -0.496 0.867 1.00 94.50 81 VAL A O 1
ATOM 589 N N . MET A 1 82 ? -0.047 -1.948 0.583 1.00 96.56 82 MET A N 1
ATOM 590 C CA . MET A 1 82 ? -0.243 -2.641 1.856 1.00 96.56 82 MET A CA 1
ATOM 591 C C . MET A 1 82 ? -0.078 -1.693 3.046 1.00 96.56 82 MET A C 1
ATOM 593 O O . MET A 1 82 ? -0.848 -1.782 3.996 1.00 96.56 82 MET A O 1
ATOM 597 N N . ALA A 1 83 ? 0.865 -0.747 2.987 1.00 96.00 83 ALA A N 1
ATOM 598 C CA . ALA A 1 83 ? 1.018 0.266 4.031 1.00 96.00 83 ALA A CA 1
ATOM 599 C C . ALA A 1 83 ? -0.229 1.161 4.164 1.00 96.00 83 ALA A C 1
ATOM 601 O O . ALA A 1 83 ? -0.674 1.430 5.280 1.00 96.00 83 ALA A O 1
ATOM 602 N N . LEU A 1 84 ? -0.827 1.577 3.041 1.00 95.25 84 LEU A N 1
ATOM 603 C CA . LEU A 1 84 ? -2.079 2.343 3.039 1.00 95.25 84 LEU A CA 1
ATOM 604 C C . LEU A 1 84 ? -3.258 1.517 3.576 1.00 95.25 84 LEU A C 1
ATOM 606 O O . LEU A 1 84 ? -4.052 2.028 4.364 1.00 95.25 84 LEU A O 1
ATOM 610 N N . LEU A 1 85 ? -3.356 0.242 3.182 1.00 96.00 85 LEU A N 1
ATOM 611 C CA . LEU A 1 85 ? -4.392 -0.677 3.662 1.00 96.00 85 LEU A CA 1
ATOM 612 C C . LEU A 1 85 ? -4.313 -0.888 5.177 1.00 96.00 85 LEU A C 1
ATOM 614 O O . LEU A 1 85 ? -5.338 -0.792 5.850 1.00 96.00 85 LEU A O 1
ATOM 618 N N . SER A 1 86 ? -3.114 -1.125 5.717 1.00 95.38 86 SER A N 1
ATOM 619 C CA . SER A 1 86 ? -2.907 -1.285 7.160 1.00 95.38 86 SER A CA 1
ATOM 620 C C . SER A 1 86 ? -3.315 -0.032 7.930 1.00 95.38 86 SER A C 1
ATOM 622 O O . SER A 1 86 ? -4.094 -0.130 8.873 1.00 95.38 86 SER A O 1
ATOM 624 N N . ALA A 1 87 ? -2.874 1.150 7.484 1.00 96.81 87 ALA A N 1
ATOM 625 C CA . ALA A 1 87 ? -3.227 2.414 8.130 1.00 96.81 87 ALA A CA 1
ATOM 626 C C . ALA A 1 87 ? -4.745 2.670 8.123 1.00 96.81 87 ALA A C 1
ATOM 628 O O . ALA A 1 87 ? -5.315 3.118 9.116 1.00 96.81 87 ALA A O 1
ATOM 629 N N . HIS A 1 88 ? -5.426 2.358 7.017 1.00 96.12 88 HIS A N 1
ATOM 630 C CA . HIS A 1 88 ? -6.881 2.490 6.937 1.00 96.12 88 HIS A CA 1
ATOM 631 C C . HIS A 1 88 ? -7.610 1.483 7.838 1.00 96.12 88 HIS A C 1
ATOM 633 O O . HIS A 1 88 ? -8.606 1.834 8.470 1.00 96.12 88 HIS A O 1
ATOM 639 N N . ASN A 1 89 ? -7.104 0.251 7.952 1.00 94.94 89 ASN A N 1
ATOM 640 C CA . ASN A 1 89 ? -7.671 -0.740 8.864 1.00 94.94 89 ASN A CA 1
ATOM 641 C C . ASN A 1 89 ? -7.519 -0.321 10.337 1.00 94.94 89 ASN A C 1
ATOM 643 O O . ASN A 1 89 ? -8.473 -0.442 11.099 1.00 94.94 89 ASN A O 1
ATOM 647 N N . GLU A 1 90 ? -6.375 0.254 10.721 1.00 95.62 90 GLU A N 1
ATOM 648 C CA . GLU A 1 90 ? -6.165 0.807 12.068 1.00 95.62 90 GLU A CA 1
ATOM 649 C C . GLU A 1 90 ? -7.178 1.915 12.406 1.00 95.62 90 GLU A C 1
ATOM 651 O O . GLU A 1 90 ? -7.696 1.963 13.522 1.00 95.62 90 GLU A O 1
ATOM 656 N N . ILE A 1 91 ? -7.523 2.777 11.441 1.00 97.25 91 ILE A N 1
ATOM 657 C CA . ILE A 1 91 ? -8.547 3.822 11.620 1.00 97.25 91 ILE A CA 1
ATOM 658 C C . ILE A 1 91 ? -9.928 3.206 11.887 1.00 97.25 91 ILE A C 1
ATOM 660 O O . ILE A 1 91 ? -10.663 3.678 12.758 1.00 97.25 91 ILE A O 1
ATOM 664 N N . ILE A 1 92 ? -10.289 2.151 11.153 1.00 95.94 92 ILE A N 1
ATOM 665 C CA . ILE A 1 92 ? -11.562 1.442 11.340 1.00 95.94 92 ILE A CA 1
ATOM 666 C C . ILE A 1 92 ? -11.614 0.786 12.716 1.00 95.94 92 ILE A C 1
ATOM 668 O O . ILE A 1 92 ? -12.603 0.943 13.432 1.00 95.94 92 ILE A O 1
ATOM 672 N N . GLU A 1 93 ? -10.558 0.064 13.087 1.00 94.50 93 GLU A N 1
ATOM 673 C CA . GLU A 1 93 ? -10.467 -0.610 14.381 1.00 94.50 93 GLU A CA 1
ATOM 674 C C . GLU A 1 93 ? -10.549 0.395 15.530 1.00 94.50 93 GLU A C 1
ATOM 676 O O . GLU A 1 93 ? -11.294 0.168 16.482 1.00 94.50 93 GLU A O 1
ATOM 681 N N . ALA A 1 94 ? -9.880 1.546 15.417 1.00 96.69 94 ALA A N 1
ATOM 682 C CA . ALA A 1 94 ? -9.983 2.614 16.407 1.00 96.69 94 ALA A CA 1
ATOM 683 C C . ALA A 1 94 ? -11.435 3.095 16.593 1.00 96.69 94 ALA A C 1
ATOM 685 O O . ALA A 1 94 ? -11.897 3.208 17.729 1.00 96.69 94 ALA A O 1
ATOM 686 N N . GLY A 1 95 ? -12.175 3.308 15.499 1.00 96.12 95 GLY A N 1
ATOM 687 C CA . GLY A 1 95 ? -13.585 3.712 15.556 1.00 96.12 95 GLY A CA 1
ATOM 688 C C . GLY A 1 95 ? -14.524 2.632 16.116 1.00 96.12 95 GLY A C 1
ATOM 689 O O . GLY A 1 95 ? -15.432 2.942 16.897 1.00 96.12 95 GLY A O 1
ATOM 690 N N . ASP A 1 96 ? -14.304 1.357 15.771 1.00 95.25 96 ASP A N 1
ATOM 691 C CA . ASP A 1 96 ? -15.054 0.230 16.356 1.00 95.25 96 ASP A CA 1
ATOM 692 C C . ASP A 1 96 ? -14.799 0.132 17.863 1.00 95.25 96 ASP A C 1
ATOM 694 O O . ASP A 1 96 ? -15.725 -0.009 18.667 1.00 95.25 96 ASP A O 1
ATOM 698 N N . HIS A 1 97 ? -13.535 0.255 18.265 1.00 96.44 97 HIS A N 1
ATOM 699 C CA . HIS A 1 97 ? -13.132 0.178 19.660 1.00 96.44 97 HIS A CA 1
ATOM 700 C C . HIS A 1 97 ? -13.734 1.326 20.475 1.00 96.44 97 HIS A C 1
ATOM 702 O O . HIS A 1 97 ? -14.291 1.068 21.541 1.00 96.44 97 HIS A O 1
ATOM 708 N N . GLU A 1 98 ? -13.688 2.561 19.969 1.00 97.88 98 GLU A N 1
ATOM 709 C CA . GLU A 1 98 ? -14.317 3.724 20.607 1.00 97.88 98 GLU A CA 1
ATOM 710 C C . GLU A 1 98 ? -15.819 3.496 20.829 1.00 97.88 98 GLU A C 1
ATOM 712 O O . GLU A 1 98 ? -16.321 3.654 21.945 1.00 97.88 98 GLU A O 1
ATOM 717 N N . THR A 1 99 ? -16.523 3.020 19.798 1.00 97.25 99 THR A N 1
ATOM 718 C CA . THR A 1 99 ? -17.961 2.721 19.871 1.00 97.25 99 THR A CA 1
ATOM 719 C C . THR A 1 99 ? -18.260 1.671 20.942 1.00 97.25 99 THR A C 1
ATOM 721 O O . THR A 1 99 ? -19.133 1.853 21.795 1.00 97.25 99 THR A O 1
ATOM 724 N N . ARG A 1 100 ? -17.510 0.565 20.941 1.00 97.56 100 ARG A N 1
ATOM 725 C CA . ARG A 1 100 ? -17.711 -0.544 21.883 1.00 97.56 100 ARG A CA 1
ATOM 726 C C . ARG A 1 100 ? -17.378 -0.156 23.319 1.00 97.56 100 ARG A C 1
ATOM 728 O O . ARG A 1 100 ? -18.071 -0.602 24.234 1.00 97.56 100 ARG A O 1
ATOM 735 N N . ILE A 1 101 ? -16.348 0.663 23.529 1.00 98.38 101 ILE A N 1
ATOM 736 C CA . ILE A 1 101 ? -15.998 1.191 24.853 1.00 98.38 101 ILE A CA 1
ATOM 737 C C . ILE A 1 101 ? -17.141 2.060 25.381 1.00 98.38 101 ILE A C 1
ATOM 739 O O . ILE A 1 101 ? -17.627 1.793 26.479 1.00 98.38 101 ILE A O 1
ATOM 743 N N . ALA A 1 102 ? -17.645 3.004 24.582 1.00 98.12 102 ALA A N 1
ATOM 744 C CA . ALA A 1 102 ? -18.748 3.875 24.985 1.00 98.12 102 ALA A CA 1
ATOM 745 C C . ALA A 1 102 ? -20.017 3.082 25.358 1.00 98.12 102 ALA A C 1
ATOM 747 O O . ALA A 1 102 ? -20.686 3.373 26.354 1.00 98.12 102 ALA A O 1
ATOM 748 N N . GLU A 1 103 ? -20.343 2.027 24.601 1.00 98.31 103 GLU A N 1
ATOM 749 C CA . GLU A 1 103 ? -21.458 1.140 24.946 1.00 98.31 103 GLU A CA 1
ATOM 750 C C . GLU A 1 103 ? -21.250 0.406 26.276 1.00 98.31 103 GLU A C 1
ATOM 752 O O . GLU A 1 103 ? -22.194 0.260 27.060 1.00 98.31 103 GLU A O 1
ATOM 757 N N . LEU A 1 104 ? -20.037 -0.090 26.531 1.00 98.19 104 LEU A N 1
ATOM 758 C CA . LEU A 1 104 ? -19.709 -0.790 27.771 1.00 98.19 104 LEU A CA 1
ATOM 759 C C . LEU A 1 104 ? -19.752 0.151 28.978 1.00 98.19 104 LEU A C 1
ATOM 761 O O . LEU A 1 104 ? -20.304 -0.226 30.014 1.00 98.19 104 LEU A O 1
ATOM 765 N N . GLU A 1 105 ? -19.233 1.370 28.840 1.00 98.00 105 GLU A N 1
ATOM 766 C CA . GLU A 1 105 ? -19.277 2.406 29.876 1.00 98.00 105 GLU A CA 1
ATOM 767 C C . GLU A 1 105 ? -20.721 2.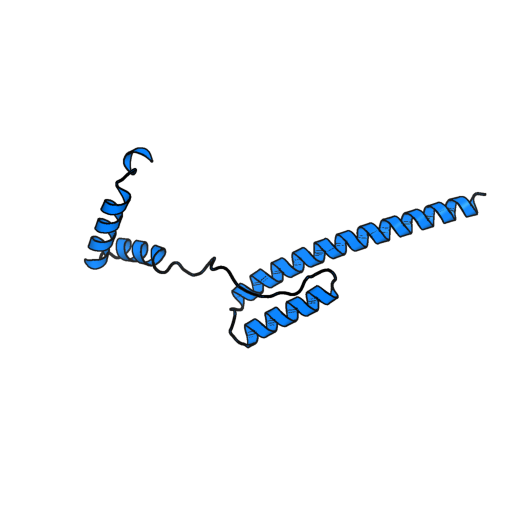759 30.243 1.00 98.00 105 GLU A C 1
ATOM 769 O O . GLU A 1 105 ? -21.086 2.713 31.421 1.00 98.00 105 GLU A O 1
ATOM 774 N N . LYS A 1 106 ? -21.583 2.967 29.240 1.00 97.88 106 LYS A N 1
ATOM 775 C CA . LYS A 1 106 ? -23.016 3.212 29.452 1.00 97.88 106 LYS A CA 1
ATOM 776 C C . LYS A 1 106 ? -23.698 2.058 30.195 1.00 97.88 106 LYS A C 1
ATOM 778 O O . LYS A 1 106 ? -24.422 2.277 31.166 1.00 97.88 106 LYS A O 1
ATOM 783 N N . ARG A 1 107 ? -23.456 0.809 29.778 1.00 97.50 107 ARG A N 1
ATOM 784 C CA . ARG A 1 107 ? -24.021 -0.378 30.453 1.00 97.50 107 ARG A CA 1
ATOM 785 C C . ARG A 1 107 ? -23.549 -0.474 31.905 1.00 97.50 107 ARG A C 1
ATOM 787 O O . ARG A 1 107 ? -24.321 -0.886 32.773 1.00 97.50 107 ARG A O 1
ATOM 794 N N . LEU A 1 108 ? -22.300 -0.102 32.183 1.00 97.38 108 LEU A N 1
ATOM 795 C CA . LEU A 1 108 ? -21.745 -0.113 33.533 1.00 97.38 108 LEU A CA 1
ATOM 796 C C . LEU A 1 108 ? -22.391 0.960 34.424 1.00 97.38 108 LEU A C 1
ATOM 798 O O . LEU A 1 108 ? -22.695 0.677 35.584 1.00 97.38 108 LEU A O 1
ATOM 802 N N . GLU A 1 109 ? -22.641 2.160 33.898 1.00 96.50 109 GLU A N 1
ATOM 803 C CA . GLU A 1 109 ? -23.370 3.222 34.606 1.00 96.50 109 GLU A CA 1
ATOM 804 C C . GLU A 1 109 ? -24.804 2.806 34.945 1.00 96.50 109 GLU A C 1
ATOM 806 O O . GLU A 1 109 ? -25.231 2.931 36.096 1.00 96.50 109 GLU A O 1
ATOM 811 N N . GLU A 1 110 ? -25.522 2.219 33.986 1.00 95.81 110 GLU A N 1
ATOM 812 C CA . GLU A 1 110 ? -26.875 1.695 34.201 1.00 95.81 110 GLU A CA 1
ATOM 813 C C . GLU A 1 110 ? -26.897 0.601 35.282 1.00 95.81 110 GLU A C 1
ATOM 815 O O . GLU A 1 110 ? -27.767 0.592 36.157 1.00 95.81 110 GLU A O 1
ATOM 820 N N . GLN A 1 111 ? -25.921 -0.313 35.273 1.00 95.31 111 GLN A N 1
ATOM 821 C CA . GLN A 1 111 ? -25.797 -1.353 36.299 1.00 95.31 111 GLN A CA 1
ATOM 822 C C . GLN A 1 111 ? -25.465 -0.783 37.683 1.00 95.31 111 GLN A C 1
ATOM 824 O O . GLN A 1 111 ? -25.994 -1.271 38.684 1.00 95.31 111 GLN A O 1
ATOM 829 N N . ARG A 1 112 ? -24.607 0.241 37.759 1.00 94.06 112 ARG A N 1
ATOM 830 C CA . ARG A 1 112 ? -24.284 0.933 39.017 1.00 94.06 112 ARG A CA 1
ATOM 831 C C . ARG A 1 112 ? -25.508 1.638 39.590 1.00 94.06 112 ARG A C 1
ATOM 833 O O . ARG A 1 112 ? -25.779 1.483 40.776 1.00 94.06 112 ARG A O 1
ATOM 840 N N . SER A 1 113 ? -26.281 2.325 38.748 1.00 91.62 113 SER A N 1
ATOM 841 C CA . SER A 1 113 ? -27.538 2.965 39.150 1.00 91.62 113 SER A CA 1
ATOM 842 C C . SER A 1 113 ? -28.550 1.948 39.693 1.00 91.62 113 SER A C 1
ATOM 844 O O . SER A 1 113 ? -29.153 2.187 40.734 1.00 91.62 113 SER A O 1
ATOM 846 N N . ARG A 1 114 ? -28.663 0.767 39.068 1.00 88.69 114 ARG A N 1
ATOM 847 C CA . ARG A 1 114 ? -29.554 -0.318 39.526 1.00 88.69 114 ARG A CA 1
ATOM 848 C C . ARG A 1 114 ? -29.117 -1.008 40.821 1.00 88.69 114 ARG A C 1
ATOM 850 O O . ARG A 1 114 ? -29.960 -1.597 41.479 1.00 88.69 114 ARG A O 1
ATOM 857 N N . ARG A 1 115 ? -27.822 -1.009 41.161 1.00 84.44 115 ARG A N 1
ATOM 858 C CA . ARG A 1 115 ? -27.309 -1.608 42.415 1.00 84.44 115 ARG A CA 1
ATOM 859 C C . ARG A 1 115 ? -27.306 -0.631 43.593 1.00 84.44 115 ARG A C 1
ATOM 861 O O . ARG A 1 115 ? -27.156 -1.081 44.723 1.00 84.44 115 ARG A O 1
ATOM 868 N N . GLY A 1 116 ? -27.391 0.672 43.325 1.00 75.62 116 GLY A N 1
ATOM 869 C CA . GLY A 1 116 ? -27.447 1.727 44.342 1.00 75.62 116 GLY A CA 1
ATOM 870 C C . GLY A 1 116 ? -28.861 2.197 44.708 1.00 75.62 116 GLY A C 1
ATOM 871 O O . GLY A 1 116 ? -28.983 2.998 45.631 1.00 75.62 116 GLY A O 1
ATOM 872 N N . ALA A 1 117 ? -29.888 1.728 43.992 1.00 57.22 117 ALA A N 1
ATOM 873 C CA . ALA A 1 117 ? -31.313 1.929 44.277 1.00 57.22 117 ALA A CA 1
ATOM 874 C C . ALA A 1 117 ? -31.901 0.696 44.977 1.00 57.22 117 ALA A C 1
ATOM 876 O O . ALA A 1 117 ? -32.802 0.886 45.822 1.00 57.22 117 ALA A O 1
#

Nearest PDB structures (foldseek):
  4gfq-assembly1_A  TM=9.189E-01  e=1.759E+00  Bacillus anthracis
  8sqr-assembly1_A  TM=3.537E-01  e=5.050E+00  Brucella abortus 2308

Solvent-accessible surface area (backbone atoms only — not comparable to full-atom values): 6883 Å² total; per-residue (Å²): 116,68,84,77,48,64,87,40,59,66,61,54,49,53,51,39,50,51,42,23,74,76,62,38,65,67,37,38,49,57,52,41,55,70,77,61,45,80,81,80,80,66,88,79,88,73,94,66,66,83,68,83,47,73,66,37,44,52,55,38,51,52,52,48,53,49,37,39,75,71,64,78,41,51,72,67,59,43,50,57,52,51,53,54,51,52,55,51,44,53,54,48,51,51,53,53,50,53,52,53,49,53,53,51,52,52,54,50,51,55,52,52,54,66,73,76,107

Organism: NCBI:txid1850444